Protein AF-A0A838LY06-F1 (afdb_monomer_lite)

pLDDT: mean 78.64, std 17.38, range [36.31, 97.0]

Structure (mmCIF, N/CA/C/O backbone):
data_AF-A0A838LY06-F1
#
_entry.id   AF-A0A838LY06-F1
#
loop_
_atom_site.group_PDB
_atom_site.id
_atom_site.type_symbol
_atom_site.label_atom_id
_atom_site.label_alt_id
_atom_site.label_comp_id
_atom_site.label_asym_id
_atom_site.label_entity_id
_atom_site.label_seq_id
_atom_site.pdbx_PDB_ins_code
_atom_site.Cartn_x
_atom_site.Cartn_y
_atom_site.Cartn_z
_atom_site.occupancy
_atom_site.B_iso_or_equiv
_atom_site.auth_seq_id
_atom_site.auth_comp_id
_atom_site.auth_asym_id
_atom_site.auth_atom_id
_atom_site.pdbx_PDB_model_num
ATOM 1 N N . MET A 1 1 ? 55.143 68.331 17.806 1.00 36.31 1 MET A N 1
ATOM 2 C CA . MET A 1 1 ? 54.463 69.189 16.811 1.00 36.31 1 MET A CA 1
ATOM 3 C C . MET A 1 1 ? 53.626 68.306 15.895 1.00 36.31 1 MET A C 1
ATOM 5 O O . MET A 1 1 ? 54.237 67.472 15.250 1.00 36.31 1 MET A O 1
ATOM 9 N N . LYS A 1 2 ? 52.298 68.551 15.819 1.00 43.78 2 LYS A N 1
ATOM 10 C CA . LYS A 1 2 ? 51.331 68.052 14.799 1.00 43.78 2 LYS A CA 1
ATOM 11 C C . LYS A 1 2 ? 51.112 66.513 14.824 1.00 43.78 2 LYS A C 1
ATOM 13 O O . LYS A 1 2 ? 52.067 65.775 14.699 1.00 43.78 2 LYS A O 1
ATOM 18 N N . ARG A 1 3 ? 49.904 65.942 14.967 1.00 49.81 3 ARG A N 1
ATOM 19 C CA . ARG A 1 3 ? 48.623 66.251 14.297 1.00 49.81 3 ARG A CA 1
ATOM 20 C C . ARG A 1 3 ? 47.497 65.308 14.812 1.00 49.81 3 ARG A C 1
ATOM 22 O O . ARG A 1 3 ? 47.800 64.160 15.096 1.00 49.81 3 ARG A O 1
ATOM 29 N N . LEU A 1 4 ? 46.250 65.817 14.811 1.00 53.38 4 LEU A N 1
ATOM 30 C CA . LEU A 1 4 ? 44.924 65.143 14.885 1.00 53.38 4 LEU A CA 1
ATOM 31 C C . LEU A 1 4 ? 44.667 64.280 16.139 1.00 53.38 4 LEU A C 1
ATOM 33 O O . LEU A 1 4 ? 45.203 63.192 16.249 1.00 53.38 4 LEU A O 1
ATOM 37 N N . LEU A 1 5 ? 43.908 64.649 17.174 1.00 47.91 5 LEU A N 1
ATOM 38 C CA . LEU A 1 5 ? 42.590 65.293 17.312 1.00 47.91 5 LEU A CA 1
ATOM 39 C C . LEU A 1 5 ? 41.446 64.730 16.444 1.00 47.91 5 LEU A C 1
ATOM 41 O O . LEU A 1 5 ? 41.284 65.150 15.304 1.00 47.91 5 LEU A O 1
ATOM 45 N N . TRP A 1 6 ? 40.611 63.930 17.132 1.00 40.28 6 TRP A N 1
ATOM 46 C CA . TRP A 1 6 ? 39.149 63.790 17.006 1.00 40.28 6 TRP A CA 1
ATOM 47 C C . TRP A 1 6 ? 38.693 62.956 15.780 1.00 40.28 6 TRP A C 1
ATOM 49 O O . TRP A 1 6 ? 39.272 63.057 14.715 1.00 40.28 6 TRP A O 1
ATOM 59 N N . ILE A 1 7 ? 37.695 62.067 15.814 1.00 55.94 7 ILE A N 1
ATOM 60 C CA . ILE A 1 7 ? 36.369 62.122 16.437 1.00 55.94 7 ILE A CA 1
ATOM 61 C C . ILE A 1 7 ? 35.875 60.674 16.659 1.00 55.94 7 ILE A C 1
ATOM 63 O O . ILE A 1 7 ? 35.822 59.875 15.732 1.00 55.94 7 ILE A O 1
ATOM 67 N N . VAL A 1 8 ? 35.561 60.384 17.921 1.00 56.62 8 VAL A N 1
ATOM 68 C CA . VAL A 1 8 ? 34.483 59.552 18.494 1.00 56.62 8 VAL A CA 1
ATOM 69 C C . VAL A 1 8 ? 33.820 58.447 17.623 1.00 56.62 8 VAL A C 1
ATOM 71 O O . VAL A 1 8 ? 33.252 58.741 16.571 1.00 56.62 8 VAL A O 1
ATOM 74 N N . PRO A 1 9 ? 33.756 57.190 18.120 1.00 55.66 9 PRO A N 1
ATOM 75 C CA . PRO A 1 9 ? 33.069 56.073 17.475 1.00 55.66 9 PRO A CA 1
ATOM 76 C C . PRO A 1 9 ? 31.548 56.174 17.688 1.00 55.66 9 PRO A C 1
ATOM 78 O O . PRO A 1 9 ? 31.043 55.845 18.755 1.00 55.66 9 PRO A O 1
ATOM 81 N N . TYR A 1 10 ? 30.809 56.623 16.675 1.00 53.12 10 TYR A N 1
ATOM 82 C CA . TYR A 1 10 ? 29.337 56.589 16.638 1.00 53.12 10 TYR A CA 1
ATOM 83 C C . TYR A 1 10 ? 28.863 56.180 15.236 1.00 53.12 10 TYR A C 1
ATOM 85 O O . TYR A 1 10 ? 28.234 56.942 14.511 1.00 53.12 10 TYR A O 1
ATOM 93 N N . LEU A 1 11 ? 29.199 54.950 14.841 1.00 52.81 11 LEU A N 1
ATOM 94 C CA . LEU A 1 11 ? 28.600 54.266 13.689 1.00 52.81 11 LEU A CA 1
ATOM 95 C C . LEU A 1 11 ? 27.918 52.974 14.162 1.00 52.81 11 LEU A C 1
ATOM 97 O O . LEU A 1 11 ? 28.141 51.883 13.649 1.00 52.81 11 LEU A O 1
ATOM 101 N N . GLY A 1 12 ? 27.133 53.111 15.225 1.00 56.84 12 GLY A N 1
ATOM 102 C CA . GLY A 1 12 ? 26.218 52.105 15.729 1.00 56.84 12 GLY A CA 1
ATOM 103 C C . GLY A 1 12 ? 24.900 52.799 16.041 1.00 56.84 12 GLY A C 1
ATOM 104 O O . GLY A 1 12 ? 24.906 53.836 16.695 1.00 56.84 12 GLY A O 1
ATOM 105 N N . LEU A 1 13 ? 23.808 52.194 15.578 1.00 57.06 13 LEU A N 1
ATOM 106 C CA . LEU A 1 13 ? 22.412 52.617 15.719 1.00 57.06 13 LEU A CA 1
ATOM 107 C C . LEU A 1 13 ? 21.986 53.797 14.838 1.00 57.06 13 LEU A C 1
ATOM 109 O O . LEU A 1 13 ? 22.284 54.941 15.146 1.00 57.06 13 LEU A O 1
ATOM 113 N N . LEU A 1 14 ? 21.240 53.446 13.782 1.00 53.94 14 LEU A N 1
ATOM 114 C CA . LEU A 1 14 ? 20.189 54.158 13.027 1.00 53.94 14 LEU A CA 1
ATOM 115 C C . LEU A 1 14 ? 20.239 53.528 11.611 1.00 53.94 14 LEU A C 1
ATOM 117 O O . LEU A 1 14 ? 21.232 53.706 10.924 1.00 53.94 14 LEU A O 1
ATOM 121 N N . LEU A 1 15 ? 19.323 52.727 11.061 1.00 55.59 15 LEU A N 1
ATOM 122 C CA . LEU A 1 15 ? 17.897 52.466 11.258 1.00 55.59 15 LEU A CA 1
ATOM 123 C C . LEU A 1 15 ? 17.587 51.112 10.564 1.00 55.59 15 LEU A C 1
ATOM 125 O O . LEU A 1 15 ? 17.927 50.919 9.403 1.00 55.59 15 LEU A O 1
ATOM 129 N N . THR A 1 16 ? 17.143 50.080 11.284 1.00 60.12 16 THR A N 1
ATOM 130 C CA . THR A 1 16 ? 15.779 49.509 11.240 1.00 60.12 16 THR A CA 1
ATOM 131 C C . THR A 1 16 ? 15.072 49.487 9.872 1.00 60.12 16 THR A C 1
ATOM 133 O O . THR A 1 16 ? 14.619 50.523 9.397 1.00 60.12 16 THR A O 1
ATOM 136 N N . GLY A 1 17 ? 14.813 48.275 9.356 1.00 51.03 17 GLY A N 1
ATOM 137 C CA . GLY A 1 17 ? 13.545 47.969 8.681 1.00 51.03 17 GLY A CA 1
ATOM 138 C C . GLY A 1 17 ? 13.604 47.508 7.222 1.00 51.03 17 GLY A C 1
ATOM 139 O O . GLY A 1 17 ? 13.240 48.253 6.324 1.00 51.03 17 GLY A O 1
ATOM 140 N N . CYS A 1 18 ? 13.867 46.220 6.991 1.00 54.44 18 CYS A N 1
ATOM 141 C CA . CYS A 1 18 ? 13.044 45.482 6.035 1.00 54.44 18 CYS A CA 1
ATOM 142 C C . CYS A 1 18 ? 12.581 44.197 6.722 1.00 54.44 18 CYS A C 1
ATOM 144 O O . CYS A 1 18 ? 13.359 43.266 6.928 1.00 54.44 18 CYS A O 1
ATOM 146 N N . ASN A 1 19 ? 11.318 44.213 7.150 1.00 51.69 19 ASN A N 1
ATOM 147 C CA . ASN A 1 19 ? 10.564 43.057 7.614 1.00 51.69 19 ASN A CA 1
ATOM 148 C C . ASN A 1 19 ? 10.548 41.984 6.518 1.00 51.69 19 ASN A C 1
ATOM 150 O O . ASN A 1 19 ? 9.570 41.847 5.788 1.00 51.69 19 ASN A O 1
ATOM 154 N N . THR A 1 20 ? 11.586 41.157 6.441 1.00 55.03 20 THR A N 1
ATOM 155 C CA . THR A 1 20 ? 11.342 39.769 6.069 1.00 55.03 20 THR A CA 1
ATOM 156 C C . THR A 1 20 ? 10.844 39.098 7.334 1.00 55.03 20 THR A C 1
ATOM 158 O O . THR A 1 20 ? 11.588 38.501 8.107 1.00 55.03 20 THR A O 1
ATOM 161 N N . THR A 1 21 ? 9.544 39.253 7.588 1.00 53.19 21 THR A N 1
ATOM 162 C CA . THR A 1 21 ? 8.810 38.292 8.401 1.00 53.19 21 THR A CA 1
ATOM 163 C C . THR A 1 21 ? 8.901 36.976 7.639 1.00 53.19 21 THR A C 1
ATOM 165 O O . THR A 1 21 ? 8.022 36.615 6.864 1.00 53.19 21 THR A O 1
ATOM 168 N N . ILE A 1 22 ? 10.030 36.281 7.790 1.00 53.72 22 ILE A N 1
ATOM 169 C CA . ILE A 1 22 ? 10.086 34.854 7.552 1.00 53.72 22 ILE A CA 1
ATOM 170 C C . ILE A 1 22 ? 9.082 34.333 8.566 1.00 53.72 22 ILE A C 1
ATOM 172 O O . ILE A 1 22 ? 9.320 34.394 9.772 1.00 53.72 22 ILE A O 1
ATOM 176 N N . LEU A 1 23 ? 7.907 33.946 8.074 1.00 50.84 23 LEU A N 1
ATOM 177 C CA . LEU A 1 23 ? 6.946 33.138 8.800 1.00 50.84 23 LEU A CA 1
ATOM 178 C C . LEU A 1 23 ? 7.668 31.835 9.143 1.00 50.84 23 LEU A C 1
ATOM 180 O O . LEU A 1 23 ? 7.517 30.818 8.473 1.00 50.84 23 LEU A O 1
ATOM 184 N N . VAL A 1 24 ? 8.502 31.871 10.180 1.00 53.72 24 VAL A N 1
ATOM 185 C CA . VAL A 1 24 ? 8.890 30.681 10.910 1.00 53.72 24 VAL A CA 1
ATOM 186 C C . VAL A 1 24 ? 7.613 30.321 11.645 1.00 53.72 24 VAL A C 1
ATOM 188 O O . VAL A 1 24 ? 7.386 30.751 12.775 1.00 53.72 24 VAL A O 1
ATOM 191 N N . ALA A 1 25 ? 6.709 29.630 10.941 1.00 56.00 25 ALA A N 1
ATOM 192 C CA . ALA A 1 25 ? 5.643 28.890 11.582 1.00 56.00 25 ALA A CA 1
ATOM 193 C C . ALA A 1 25 ? 6.321 28.164 12.739 1.00 56.00 25 ALA A C 1
ATOM 195 O O . ALA A 1 25 ? 7.282 27.417 12.520 1.00 56.00 25 ALA A O 1
ATOM 196 N N . SER A 1 26 ? 5.934 28.515 13.967 1.00 61.34 26 SER A N 1
ATOM 197 C CA . SER A 1 26 ? 6.552 27.943 15.155 1.00 61.34 26 SER A CA 1
ATOM 198 C C . SER A 1 26 ? 6.595 26.426 14.962 1.00 61.34 26 SER A C 1
ATOM 200 O O . SER A 1 26 ? 5.660 25.856 14.394 1.00 61.34 26 SER A O 1
ATOM 202 N N . GLY A 1 27 ? 7.675 25.752 15.367 1.00 62.31 27 GLY A N 1
ATOM 203 C CA . GLY A 1 27 ? 7.822 24.310 15.110 1.00 62.31 27 GLY A CA 1
ATOM 204 C C . GLY A 1 27 ? 6.609 23.482 15.569 1.00 62.31 27 GLY A C 1
ATOM 205 O O . GLY A 1 27 ? 6.357 22.406 15.034 1.00 62.31 27 GLY A O 1
ATOM 206 N N . LYS A 1 28 ? 5.813 24.028 16.498 1.00 71.00 28 LYS A N 1
ATOM 207 C CA . LYS A 1 28 ? 4.514 23.511 16.915 1.00 71.00 28 LYS A CA 1
ATOM 208 C C . LYS A 1 28 ? 3.433 23.593 15.825 1.00 71.00 28 LYS A C 1
ATOM 210 O O . LYS A 1 28 ? 2.852 22.562 15.519 1.00 71.00 28 LYS A O 1
ATOM 215 N N . GLU A 1 29 ? 3.211 24.753 15.206 1.00 70.56 29 GLU A N 1
ATOM 216 C CA . GLU A 1 29 ? 2.230 24.932 14.115 1.00 70.56 29 GLU A CA 1
ATOM 217 C C . GLU A 1 29 ? 2.542 24.022 12.917 1.00 70.56 29 GLU A C 1
ATOM 219 O O . GLU A 1 29 ? 1.661 23.361 12.374 1.00 70.56 29 GLU A O 1
ATOM 224 N N . PHE A 1 30 ? 3.819 23.915 12.538 1.00 70.25 30 PHE A N 1
ATOM 225 C CA . PHE A 1 30 ? 4.239 23.036 11.445 1.00 70.25 30 PHE A CA 1
ATOM 226 C C . PHE A 1 30 ? 4.099 21.544 11.796 1.00 70.25 30 PHE A C 1
ATOM 228 O O . PHE A 1 30 ? 3.685 20.747 10.956 1.00 70.25 30 PHE A O 1
ATOM 235 N N . SER A 1 31 ? 4.408 21.157 13.040 1.00 69.00 31 SER A N 1
ATOM 236 C CA . SER A 1 31 ? 4.213 19.784 13.527 1.00 69.00 31 SER A CA 1
ATOM 237 C C . SER A 1 31 ? 2.734 19.401 13.576 1.00 69.00 31 SER A C 1
ATOM 239 O O . SER A 1 31 ? 2.363 18.306 13.154 1.00 69.00 31 SER A O 1
ATOM 241 N N . ASP A 1 32 ? 1.885 20.305 14.060 1.00 74.00 32 ASP A N 1
ATOM 242 C CA . ASP A 1 32 ? 0.447 20.081 14.170 1.00 74.00 32 ASP A CA 1
ATOM 243 C C . ASP A 1 32 ? -0.208 20.054 12.772 1.00 74.00 32 ASP A C 1
ATOM 245 O O . ASP A 1 32 ? -1.029 19.176 12.501 1.00 74.00 32 ASP A O 1
ATOM 249 N N . TYR A 1 33 ? 0.253 20.890 11.831 1.00 73.25 33 TYR A N 1
ATOM 250 C CA . TYR A 1 33 ? -0.117 20.794 10.416 1.00 73.25 33 TYR A CA 1
ATOM 251 C C . TYR A 1 33 ? 0.301 19.454 9.793 1.00 73.25 33 TYR A C 1
ATOM 253 O O . TYR A 1 33 ? -0.526 18.799 9.162 1.00 73.25 33 TYR A O 1
ATOM 261 N N . GLN A 1 34 ? 1.535 18.981 10.003 1.00 67.81 34 GLN A N 1
ATOM 262 C CA . GLN A 1 34 ? 1.960 17.675 9.476 1.00 67.81 34 GLN A CA 1
ATOM 263 C C . GLN A 1 34 ? 1.105 16.518 10.004 1.00 67.81 34 GLN A C 1
ATOM 265 O O . GLN A 1 34 ? 0.738 15.640 9.229 1.00 67.81 34 GLN A O 1
ATOM 270 N N . LYS A 1 35 ? 0.743 16.527 11.293 1.00 68.56 35 LYS A N 1
ATOM 271 C CA . LYS A 1 35 ? -0.142 15.507 11.887 1.00 68.56 35 LYS A CA 1
ATOM 272 C C . LYS A 1 35 ? -1.561 15.539 11.317 1.00 68.56 35 LYS A C 1
ATOM 274 O O . LYS A 1 35 ? -2.250 14.527 11.368 1.00 68.56 35 LYS A O 1
ATOM 279 N N . SER A 1 36 ? -2.009 16.684 10.797 1.00 72.50 36 SER A N 1
ATOM 280 C CA . SER A 1 36 ? -3.320 16.802 10.149 1.00 72.50 36 SER A CA 1
ATOM 281 C C . SER A 1 36 ? -3.372 16.130 8.770 1.00 72.50 36 SER A C 1
ATOM 283 O O . SER A 1 36 ? -4.452 15.768 8.299 1.00 72.50 36 SER A O 1
ATOM 285 N N . ILE A 1 37 ? -2.216 15.919 8.128 1.00 72.44 37 ILE A N 1
ATOM 286 C CA . ILE A 1 37 ? -2.124 15.259 6.826 1.00 72.44 37 ILE A CA 1
ATOM 287 C C . ILE A 1 37 ? -2.215 13.751 7.041 1.00 72.44 37 ILE A C 1
ATOM 289 O O . ILE A 1 37 ? -1.236 13.092 7.390 1.00 72.44 37 ILE A O 1
ATOM 293 N N . LYS A 1 38 ? -3.397 13.190 6.779 1.00 70.62 38 LYS A N 1
ATOM 294 C CA . LYS A 1 38 ? -3.577 11.738 6.764 1.00 70.62 38 LYS A CA 1
ATOM 295 C C . LYS A 1 38 ? -2.731 11.105 5.664 1.00 70.62 38 LYS A C 1
ATOM 297 O O . LYS A 1 38 ? -2.700 11.568 4.517 1.00 70.62 38 LYS A O 1
ATOM 302 N N . SER A 1 39 ? -2.082 10.009 6.017 1.00 73.69 39 SER A N 1
ATOM 303 C CA . SER A 1 39 ? -1.355 9.137 5.102 1.00 73.69 39 SER A CA 1
ATOM 304 C C . SER A 1 39 ? -2.307 8.398 4.144 1.00 73.69 39 SER A C 1
ATOM 306 O O . SER A 1 39 ? -3.512 8.292 4.369 1.00 73.69 39 SER A O 1
ATOM 308 N N . TYR A 1 40 ? -1.782 7.897 3.021 1.00 73.56 40 TYR A N 1
ATOM 309 C CA . TYR A 1 40 ? -2.598 7.351 1.925 1.00 73.56 40 TYR A CA 1
ATOM 310 C C . TYR A 1 40 ? -3.551 6.213 2.354 1.00 73.56 40 TYR A C 1
ATOM 312 O O . TYR A 1 40 ? -4.696 6.155 1.910 1.00 73.56 40 TYR A O 1
ATOM 320 N N . GLY A 1 41 ? -3.081 5.320 3.218 1.00 76.56 41 GLY A N 1
ATOM 321 C CA . GLY A 1 41 ? -3.787 4.168 3.781 1.00 76.56 41 GLY A CA 1
ATOM 322 C C . GLY A 1 41 ? -4.814 4.527 4.860 1.00 76.56 41 GLY A C 1
ATOM 323 O O . GLY A 1 41 ? -5.741 3.760 5.112 1.00 76.56 41 GLY A O 1
ATOM 324 N N . GLU A 1 42 ? -4.725 5.706 5.478 1.00 81.19 42 GLU A N 1
ATOM 325 C CA . GLU A 1 42 ? -5.739 6.193 6.429 1.00 81.19 42 GLU A CA 1
ATOM 326 C C . GLU A 1 42 ? -7.044 6.616 5.753 1.00 81.19 42 GLU A C 1
ATOM 328 O O . GLU A 1 42 ? -8.085 6.683 6.404 1.00 81.19 42 GLU A O 1
ATOM 333 N N . TYR A 1 43 ? -7.013 6.846 4.442 1.00 84.94 43 TYR A N 1
ATOM 334 C CA . TYR A 1 43 ? -8.216 7.089 3.653 1.00 84.94 43 TYR A CA 1
ATOM 335 C C . TYR A 1 43 ? -8.969 5.800 3.299 1.00 84.94 43 TYR A C 1
ATOM 337 O O . TYR A 1 43 ? -10.057 5.883 2.743 1.00 84.94 43 TYR A O 1
ATOM 345 N N . TRP A 1 44 ? -8.432 4.614 3.598 1.00 89.88 44 TRP A N 1
ATOM 346 C CA . TRP A 1 44 ? -9.114 3.343 3.351 1.00 89.88 44 TRP A CA 1
ATOM 347 C C . TRP A 1 44 ? -9.940 2.937 4.569 1.00 89.88 44 TRP A C 1
ATOM 349 O O . TRP A 1 44 ? -9.397 2.562 5.610 1.00 89.88 44 TRP A O 1
ATOM 359 N N . VAL A 1 45 ? -11.263 3.014 4.436 1.00 90.62 45 VAL A N 1
ATOM 360 C CA . VAL A 1 45 ? -12.224 2.849 5.533 1.00 90.62 45 VAL A CA 1
ATOM 361 C C . VAL A 1 45 ? -13.115 1.642 5.272 1.00 90.62 45 VAL A C 1
ATOM 363 O O . VAL A 1 45 ? -13.610 1.466 4.166 1.00 90.62 45 VAL A O 1
ATOM 366 N N . LYS A 1 46 ? -13.346 0.826 6.300 1.00 93.25 46 LYS A N 1
ATOM 367 C CA . LYS A 1 46 ? -14.300 -0.288 6.291 1.00 93.25 46 LYS A CA 1
ATOM 368 C C . LYS A 1 46 ? -15.217 -0.144 7.497 1.00 93.25 46 LYS A C 1
ATOM 370 O O . LYS A 1 46 ? -14.727 0.041 8.611 1.00 93.25 46 LYS A O 1
ATOM 375 N N . GLU A 1 47 ? -16.527 -0.200 7.280 1.00 91.94 47 GLU A N 1
ATOM 376 C CA . GLU A 1 47 ? -17.510 -0.068 8.358 1.00 91.94 47 GLU A CA 1
ATOM 377 C C . GLU A 1 47 ? -17.322 -1.177 9.406 1.00 91.94 47 GLU A C 1
ATOM 379 O O . GLU A 1 47 ? -17.121 -2.343 9.065 1.00 91.94 47 GLU A O 1
ATOM 384 N N . GLY A 1 48 ? -17.300 -0.798 10.688 1.00 90.00 48 GLY A N 1
ATOM 385 C CA . GLY A 1 48 ? -17.043 -1.719 11.802 1.00 90.00 48 GLY A CA 1
ATOM 386 C C . GLY A 1 48 ? -15.626 -2.317 11.855 1.00 90.00 48 GLY A C 1
ATOM 387 O O . GLY A 1 48 ? -15.354 -3.156 12.710 1.00 90.00 48 GLY A O 1
ATOM 388 N N . GLY A 1 49 ? -14.713 -1.917 10.962 1.00 86.75 49 GLY A N 1
ATOM 389 C CA . GLY A 1 49 ? -13.339 -2.417 10.924 1.00 86.75 49 GLY A CA 1
ATOM 390 C C . GLY A 1 49 ? -12.427 -1.753 11.960 1.00 86.75 49 GLY A C 1
ATOM 391 O O . GLY A 1 49 ? -12.506 -0.549 12.190 1.00 86.75 49 GLY A O 1
ATOM 392 N N . THR A 1 50 ? -11.509 -2.523 12.552 1.00 90.06 50 THR A N 1
ATOM 393 C CA . THR A 1 50 ? -10.459 -1.989 13.439 1.00 90.06 50 THR A CA 1
ATOM 394 C C . THR A 1 50 ? -9.181 -1.646 12.670 1.00 90.06 50 THR A C 1
ATOM 396 O O . THR A 1 50 ? -8.949 -2.136 11.558 1.00 90.06 50 THR A O 1
ATOM 399 N N . VAL A 1 51 ? -8.308 -0.836 13.276 1.00 86.62 51 VAL A N 1
ATOM 400 C CA . VAL A 1 51 ? -6.986 -0.503 12.713 1.00 86.62 51 VAL A CA 1
ATOM 401 C C . VAL A 1 51 ? -6.134 -1.766 12.542 1.00 86.62 51 VAL A C 1
ATOM 403 O O . VAL A 1 51 ? -5.478 -1.948 11.518 1.00 86.62 51 VAL A O 1
ATOM 406 N N . GLU A 1 52 ? -6.191 -2.686 13.501 1.00 88.44 52 GLU A N 1
ATOM 407 C CA . GLU A 1 52 ? -5.478 -3.964 13.472 1.00 88.44 52 GLU A CA 1
ATOM 408 C C . GLU A 1 52 ? -5.977 -4.853 12.336 1.00 88.44 52 GLU A C 1
ATOM 410 O O . GLU A 1 52 ? -5.174 -5.511 11.673 1.00 88.44 52 GLU A O 1
ATOM 415 N N . GLN A 1 53 ? -7.291 -4.860 12.091 1.00 91.44 53 GLN A N 1
ATOM 416 C CA . GLN A 1 53 ? -7.866 -5.579 10.962 1.00 91.44 53 GLN A CA 1
ATOM 417 C C . GLN A 1 53 ? -7.392 -4.975 9.639 1.00 91.44 53 GLN A C 1
ATOM 419 O O . GLN A 1 53 ? -6.912 -5.718 8.789 1.00 91.44 53 GLN A O 1
ATOM 424 N N . LYS A 1 54 ? -7.414 -3.640 9.503 1.00 90.75 54 LYS A N 1
ATOM 425 C CA . LYS A 1 54 ? -6.881 -2.938 8.321 1.00 90.75 54 LYS A CA 1
ATOM 426 C C . LYS A 1 54 ? -5.422 -3.282 8.065 1.00 90.75 54 LYS A C 1
ATOM 428 O O . LYS A 1 54 ? -5.036 -3.509 6.925 1.00 90.75 54 LYS A O 1
ATOM 433 N N . ARG A 1 55 ? -4.614 -3.362 9.121 1.00 90.44 55 ARG A N 1
ATOM 434 C CA . ARG A 1 55 ? -3.203 -3.733 9.019 1.00 90.44 55 ARG A CA 1
ATOM 435 C C . ARG A 1 55 ? -3.025 -5.155 8.489 1.00 90.44 55 ARG A C 1
ATOM 437 O O . ARG A 1 55 ? -2.297 -5.340 7.520 1.00 90.44 55 ARG A O 1
ATOM 444 N N . ARG A 1 56 ? -3.736 -6.134 9.060 1.00 92.12 56 ARG A N 1
ATOM 445 C CA . ARG A 1 56 ? -3.714 -7.527 8.574 1.00 92.12 56 ARG A CA 1
ATOM 446 C C . ARG A 1 56 ? -4.192 -7.645 7.130 1.00 92.12 56 ARG A C 1
ATOM 448 O O . ARG A 1 56 ? -3.585 -8.363 6.343 1.00 92.12 56 ARG A O 1
ATOM 455 N N . ASP A 1 57 ? -5.259 -6.933 6.789 1.00 94.19 57 ASP A N 1
ATOM 456 C CA . ASP A 1 57 ? -5.814 -6.918 5.441 1.00 94.19 57 ASP A CA 1
ATOM 457 C C . ASP A 1 57 ? -4.852 -6.278 4.435 1.00 94.19 57 ASP A C 1
ATOM 459 O O . ASP A 1 57 ? -4.649 -6.842 3.364 1.00 94.19 57 ASP A O 1
ATOM 463 N N . SER A 1 58 ? -4.187 -5.183 4.812 1.00 93.06 58 SER A N 1
ATOM 464 C CA . SER A 1 58 ? -3.152 -4.533 4.002 1.00 93.06 58 SER A CA 1
ATOM 465 C C . SER A 1 58 ? -1.969 -5.465 3.729 1.00 93.06 58 SER A C 1
ATOM 467 O O . SER A 1 58 ? -1.528 -5.579 2.586 1.00 93.06 58 SER A O 1
ATOM 469 N N . TRP A 1 59 ? -1.488 -6.183 4.750 1.00 93.12 59 TRP A N 1
ATOM 470 C CA . TRP A 1 59 ? -0.414 -7.168 4.587 1.00 93.12 59 TRP A CA 1
ATOM 471 C C . TRP A 1 59 ? -0.834 -8.331 3.687 1.00 93.12 59 TRP A C 1
ATOM 473 O O . TRP A 1 59 ? -0.085 -8.736 2.804 1.00 93.12 59 TRP A O 1
ATOM 483 N N . ALA A 1 60 ? -2.064 -8.825 3.852 1.00 93.88 60 ALA A N 1
ATOM 484 C CA . ALA A 1 60 ? -2.628 -9.843 2.969 1.00 93.88 60 ALA A CA 1
ATOM 485 C C . ALA A 1 60 ? -2.786 -9.350 1.517 1.00 93.88 60 ALA A C 1
ATOM 487 O O . ALA A 1 60 ? -2.818 -10.165 0.601 1.00 93.88 60 ALA A O 1
ATOM 488 N N . CYS A 1 61 ? -2.865 -8.033 1.308 1.00 93.50 61 CYS A N 1
ATOM 489 C CA . CYS A 1 61 ? -2.878 -7.386 -0.003 1.00 93.50 61 CYS A CA 1
ATOM 490 C C . CYS A 1 61 ? -1.480 -7.048 -0.550 1.00 93.50 61 CYS A C 1
ATOM 492 O O . CYS A 1 61 ? -1.377 -6.322 -1.537 1.00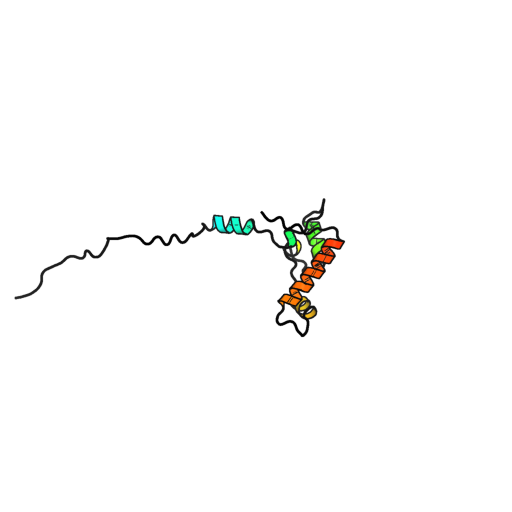 93.50 61 CYS A O 1
ATOM 494 N N . GLY A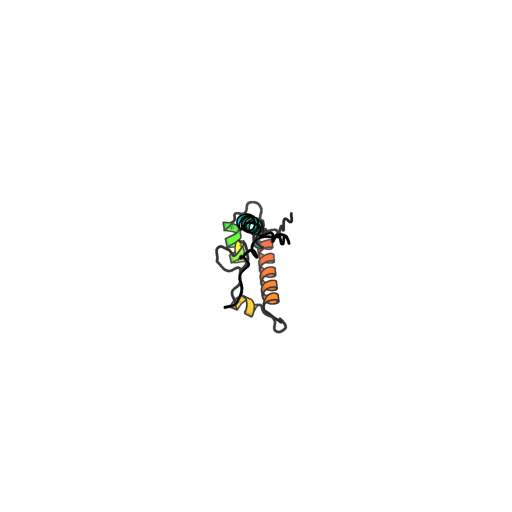 1 62 ? -0.409 -7.558 0.067 1.00 91.12 62 GLY A N 1
ATOM 495 C CA . GLY A 1 62 ? 0.958 -7.428 -0.442 1.00 91.12 62 GLY A CA 1
ATOM 496 C C . GLY A 1 62 ? 1.721 -6.202 0.055 1.00 91.12 62 GLY A C 1
ATOM 497 O O . GLY A 1 62 ? 2.796 -5.916 -0.459 1.00 91.12 62 GLY A O 1
ATOM 498 N N . ALA A 1 63 ? 1.205 -5.467 1.045 1.00 91.38 63 ALA A N 1
ATOM 499 C CA . ALA A 1 63 ? 2.022 -4.474 1.736 1.00 91.38 63 ALA A CA 1
ATOM 500 C C . ALA A 1 63 ? 2.997 -5.156 2.712 1.00 91.38 63 ALA A C 1
ATOM 502 O O . ALA A 1 63 ? 2.663 -6.165 3.336 1.00 91.38 63 ALA A O 1
ATOM 503 N N . ALA A 1 64 ? 4.175 -4.566 2.919 1.00 89.19 64 ALA A N 1
ATOM 504 C CA . ALA A 1 64 ? 5.171 -5.096 3.848 1.00 89.19 64 ALA A CA 1
ATOM 505 C C . ALA A 1 64 ? 4.605 -5.270 5.279 1.00 89.19 64 ALA A C 1
ATOM 507 O O . ALA A 1 64 ? 3.836 -4.418 5.730 1.00 89.19 64 ALA A O 1
ATOM 508 N N . PRO A 1 65 ? 5.008 -6.299 6.050 1.00 86.19 65 PRO A N 1
ATOM 509 C CA . PRO A 1 65 ? 4.454 -6.604 7.373 1.00 86.19 65 PRO A CA 1
ATOM 510 C C . PRO A 1 65 ? 5.007 -5.692 8.485 1.00 86.19 65 PRO A C 1
ATOM 512 O O . PRO A 1 65 ? 5.577 -6.151 9.471 1.00 86.19 65 PRO A O 1
ATOM 515 N N . ASN A 1 66 ? 4.873 -4.375 8.325 1.00 83.25 66 ASN A N 1
ATOM 516 C CA . ASN A 1 66 ? 5.311 -3.374 9.295 1.00 83.25 66 ASN A CA 1
ATOM 517 C C . ASN A 1 66 ? 4.119 -2.563 9.844 1.00 83.25 66 ASN A C 1
ATOM 519 O O . ASN A 1 66 ? 2.998 -2.628 9.326 1.00 83.25 66 ASN A O 1
ATOM 523 N N . ILE A 1 67 ? 4.354 -1.816 10.928 1.00 75.25 67 ILE A N 1
ATOM 524 C CA . ILE A 1 67 ? 3.296 -1.081 11.638 1.00 75.25 67 ILE A CA 1
ATOM 525 C C . ILE A 1 67 ? 2.660 0.027 10.786 1.00 75.25 67 ILE A C 1
ATOM 527 O O . ILE A 1 67 ? 1.469 0.295 10.958 1.00 75.25 67 ILE A O 1
ATOM 531 N N . THR A 1 68 ? 3.420 0.607 9.851 1.00 75.81 68 THR A N 1
ATOM 532 C CA . THR A 1 68 ? 3.020 1.735 8.996 1.00 75.81 68 THR A CA 1
ATOM 533 C C . THR A 1 68 ? 2.342 1.308 7.696 1.00 75.81 68 THR A C 1
ATOM 535 O O . THR A 1 68 ? 1.647 2.109 7.083 1.00 75.81 68 THR A O 1
ATOM 538 N N . SER A 1 69 ? 2.460 0.046 7.282 1.00 73.88 69 SER A N 1
ATOM 539 C CA . SER A 1 69 ? 1.955 -0.444 5.992 1.00 73.88 69 SER A CA 1
ATOM 540 C C . SER A 1 69 ? 0.434 -0.438 5.843 1.00 73.88 69 SER A C 1
ATOM 542 O O . SER A 1 69 ? -0.086 -0.502 4.730 1.00 73.88 69 SER A O 1
ATOM 544 N N . ALA A 1 70 ? -0.310 -0.348 6.948 1.00 72.06 70 ALA A N 1
ATOM 545 C CA . ALA A 1 70 ? -1.759 -0.128 6.916 1.00 72.06 70 ALA A CA 1
ATOM 546 C C . ALA A 1 70 ? -2.124 1.286 6.427 1.00 72.06 70 ALA A C 1
ATOM 548 O O . ALA A 1 70 ? -3.199 1.508 5.874 1.00 72.06 70 ALA A O 1
ATOM 549 N N . ASP A 1 71 ? -1.214 2.225 6.666 1.00 72.38 71 ASP A N 1
ATOM 550 C CA . ASP A 1 71 ? -1.364 3.667 6.494 1.00 72.38 71 ASP A CA 1
ATOM 551 C C . ASP A 1 71 ? -0.550 4.158 5.284 1.00 72.38 71 ASP A C 1
ATOM 553 O O . ASP A 1 71 ? -0.846 5.179 4.667 1.00 72.38 71 ASP A O 1
ATOM 557 N N . ARG A 1 72 ? 0.437 3.380 4.844 1.00 80.25 72 ARG A N 1
ATOM 558 C CA . ARG A 1 72 ? 1.142 3.575 3.582 1.00 80.25 72 ARG A CA 1
ATOM 559 C C . ARG A 1 72 ? 1.641 2.223 3.075 1.00 80.25 72 ARG A C 1
ATOM 561 O O . ARG A 1 72 ? 2.630 1.754 3.622 1.00 80.25 72 ARG A O 1
ATOM 568 N N . PRO A 1 73 ? 1.018 1.598 2.057 1.00 86.56 73 PRO A N 1
ATOM 569 C CA . PRO A 1 73 ? 1.522 0.330 1.546 1.00 86.56 73 PRO A CA 1
ATOM 570 C C . PRO A 1 73 ? 2.958 0.521 1.050 1.00 86.56 73 PRO A C 1
ATOM 572 O O . PRO A 1 73 ? 3.215 1.296 0.120 1.00 86.56 73 PRO A O 1
ATOM 575 N N . ASP A 1 74 ? 3.880 -0.145 1.737 1.00 88.44 74 ASP A N 1
ATOM 576 C CA . ASP A 1 74 ? 5.295 -0.187 1.407 1.00 88.44 74 ASP A CA 1
ATOM 577 C C . ASP A 1 74 ? 5.603 -1.502 0.692 1.00 88.44 74 ASP A C 1
ATOM 579 O O . ASP A 1 74 ? 5.062 -2.551 1.046 1.00 88.44 74 ASP A O 1
ATOM 583 N N . PHE A 1 75 ? 6.501 -1.430 -0.288 1.00 90.44 75 PHE A N 1
ATOM 584 C CA . PHE A 1 75 ? 6.947 -2.561 -1.095 1.00 90.44 75 PHE A CA 1
ATOM 585 C C . PHE A 1 75 ? 8.470 -2.636 -1.049 1.00 90.44 75 PHE A C 1
ATOM 587 O O . PHE A 1 75 ? 9.161 -1.613 -1.016 1.00 90.44 75 PHE A O 1
ATOM 594 N N . THR A 1 76 ? 8.998 -3.850 -1.029 1.00 91.31 76 THR A N 1
ATOM 595 C CA . THR A 1 76 ? 10.434 -4.111 -1.074 1.00 91.31 76 THR A CA 1
ATOM 596 C C . THR A 1 76 ? 11.014 -3.728 -2.440 1.00 91.31 76 THR A C 1
ATOM 598 O O . THR A 1 76 ? 10.308 -3.754 -3.452 1.00 91.31 76 THR A O 1
ATOM 601 N N . PRO A 1 77 ? 12.325 -3.432 -2.524 1.00 92.81 77 PRO A N 1
ATOM 602 C CA . PRO A 1 77 ? 12.978 -3.206 -3.811 1.00 92.81 77 PRO A CA 1
ATOM 603 C C . PRO A 1 77 ? 12.787 -4.372 -4.789 1.00 92.81 77 PRO A C 1
ATOM 605 O O . PRO A 1 77 ? 12.605 -4.140 -5.978 1.00 92.81 77 PRO A O 1
ATOM 608 N N . ALA A 1 78 ? 12.771 -5.615 -4.297 1.00 93.19 78 ALA A N 1
ATOM 609 C CA . ALA A 1 78 ? 12.554 -6.797 -5.127 1.00 93.19 78 ALA A CA 1
ATOM 610 C C . ALA A 1 78 ? 11.153 -6.812 -5.759 1.00 93.19 78 ALA A C 1
ATOM 612 O O . ALA A 1 78 ? 11.032 -7.060 -6.954 1.00 93.19 78 ALA A O 1
ATOM 613 N N . GLU A 1 79 ? 10.108 -6.488 -4.993 1.00 94.25 79 GLU A N 1
ATOM 614 C CA . GLU A 1 79 ? 8.734 -6.387 -5.507 1.00 94.25 79 GLU A CA 1
ATOM 615 C C . GLU A 1 79 ? 8.593 -5.253 -6.525 1.00 94.25 79 GLU A C 1
ATOM 617 O O . GLU A 1 79 ? 7.947 -5.423 -7.557 1.00 94.25 79 GLU A O 1
ATOM 622 N N . ILE A 1 80 ? 9.241 -4.113 -6.273 1.00 95.00 80 ILE A N 1
ATOM 623 C CA . ILE A 1 80 ? 9.257 -2.977 -7.201 1.00 95.00 80 ILE A CA 1
ATOM 624 C C . ILE A 1 80 ? 9.933 -3.368 -8.517 1.00 95.00 80 ILE A C 1
ATOM 626 O O . 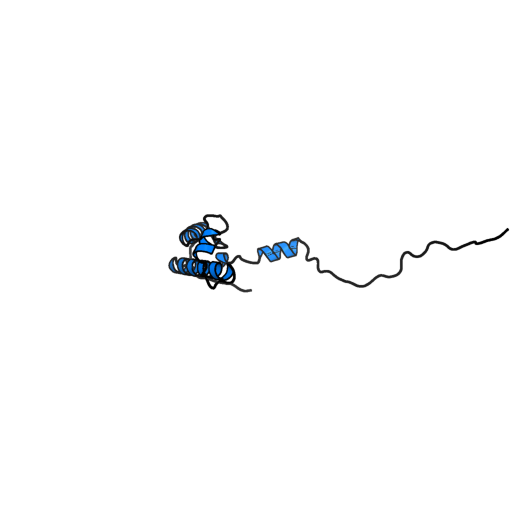ILE A 1 80 ? 9.373 -3.121 -9.582 1.00 95.00 80 ILE A O 1
ATOM 630 N N . GLN A 1 81 ? 11.105 -4.007 -8.465 1.00 95.69 81 GLN A N 1
ATOM 631 C CA . GLN A 1 81 ? 11.799 -4.447 -9.676 1.00 95.69 81 GLN A CA 1
ATOM 632 C C . GLN A 1 81 ? 11.035 -5.557 -10.408 1.00 95.69 81 GLN A C 1
ATOM 634 O O . GLN A 1 81 ? 10.988 -5.540 -11.631 1.00 95.69 81 GLN A O 1
ATOM 639 N N . ALA A 1 82 ? 10.384 -6.475 -9.689 1.00 94.62 82 ALA A N 1
ATOM 640 C CA . ALA A 1 82 ? 9.542 -7.509 -10.292 1.00 94.62 82 ALA A CA 1
ATOM 641 C C . ALA A 1 82 ? 8.297 -6.928 -10.976 1.00 94.62 82 ALA A C 1
ATOM 643 O O . ALA A 1 82 ? 7.843 -7.452 -11.990 1.00 94.62 82 ALA A O 1
ATOM 644 N N . ALA A 1 83 ? 7.746 -5.840 -10.437 1.00 95.00 83 ALA A N 1
ATOM 645 C CA . ALA A 1 83 ? 6.670 -5.117 -11.087 1.00 95.00 83 ALA A CA 1
ATOM 646 C C . ALA A 1 83 ? 7.178 -4.286 -12.274 1.00 95.00 83 ALA A C 1
ATOM 648 O O . ALA A 1 83 ? 6.405 -4.030 -13.186 1.00 95.00 83 ALA A O 1
ATOM 649 N N . LYS A 1 84 ? 8.428 -3.828 -12.301 1.00 96.38 84 LYS A N 1
ATOM 650 C CA . LYS A 1 84 ? 8.931 -2.887 -13.311 1.00 96.38 84 LYS A CA 1
ATOM 651 C C . LYS A 1 84 ? 8.851 -3.432 -14.745 1.00 96.38 84 LYS A C 1
ATOM 653 O O . LYS A 1 84 ? 9.286 -4.543 -15.028 1.00 96.38 84 LYS A O 1
ATOM 658 N N . CYS A 1 85 ? 8.309 -2.620 -15.649 1.00 95.25 85 CYS A N 1
ATOM 659 C CA . CYS A 1 85 ? 8.266 -2.898 -17.084 1.00 95.25 85 CYS A CA 1
ATOM 660 C C . CYS A 1 85 ? 9.552 -2.397 -17.759 1.00 95.25 85 CYS A C 1
ATOM 662 O O . CYS A 1 85 ? 10.221 -1.498 -17.247 1.00 95.25 85 CYS A O 1
ATOM 664 N N . THR A 1 86 ? 9.916 -2.965 -18.910 1.00 94.12 86 THR A N 1
ATOM 665 C CA . THR A 1 86 ? 11.169 -2.621 -19.610 1.00 94.12 86 THR A CA 1
ATOM 666 C C . THR A 1 86 ? 11.204 -1.155 -20.053 1.00 94.12 86 THR A C 1
ATOM 668 O O . THR A 1 86 ? 12.262 -0.535 -20.082 1.00 94.12 86 THR A O 1
ATOM 671 N N . GLU A 1 87 ? 10.039 -0.598 -20.359 1.00 95.12 87 GLU A N 1
ATOM 672 C CA . GLU A 1 87 ? 9.809 0.782 -20.768 1.00 95.12 87 GLU A CA 1
ATOM 673 C C . GLU A 1 87 ? 9.725 1.784 -19.605 1.00 95.12 87 GLU A C 1
ATOM 675 O O . GLU A 1 87 ? 9.690 2.992 -19.846 1.00 95.12 87 GLU A O 1
ATOM 680 N N . ASP A 1 88 ? 9.694 1.320 -18.350 1.00 93.62 88 ASP A N 1
ATOM 681 C CA . ASP A 1 88 ? 9.563 2.217 -17.205 1.00 93.62 88 ASP A CA 1
ATOM 682 C C . ASP A 1 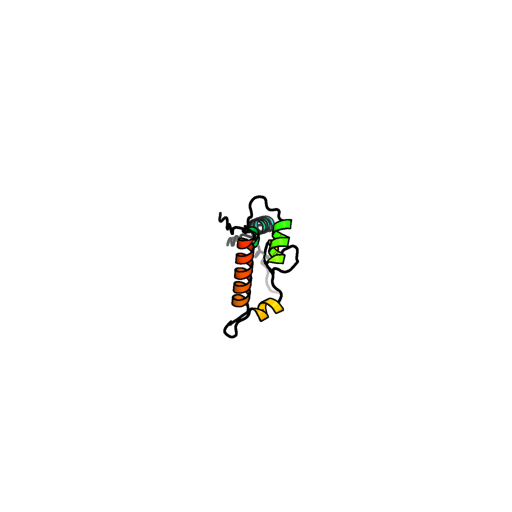88 ? 10.838 3.066 -17.035 1.00 93.62 88 ASP A C 1
ATOM 684 O O . ASP A 1 88 ? 11.913 2.524 -16.753 1.00 93.62 88 ASP A O 1
ATOM 688 N N . PRO A 1 89 ? 10.751 4.411 -17.098 1.00 90.56 89 PRO A N 1
ATOM 689 C CA . PRO A 1 89 ? 11.926 5.277 -16.978 1.00 90.56 89 PRO A CA 1
ATOM 690 C C . PRO A 1 89 ? 12.524 5.271 -15.563 1.00 90.56 89 PRO A C 1
ATOM 692 O O . PRO A 1 89 ? 13.661 5.688 -15.354 1.00 90.56 89 PRO A O 1
ATOM 695 N N . ASN A 1 90 ? 11.742 4.847 -14.570 1.00 93.06 90 ASN A N 1
ATOM 696 C CA . ASN A 1 90 ? 12.109 4.748 -13.164 1.00 93.06 90 ASN A CA 1
ATOM 697 C C . ASN A 1 90 ? 11.094 3.860 -12.422 1.00 93.06 90 ASN A C 1
ATOM 699 O O . ASN A 1 90 ? 10.134 3.356 -12.998 1.00 93.06 90 ASN A O 1
ATOM 703 N N . ASP A 1 91 ? 11.288 3.695 -11.120 1.00 95.25 91 ASP A N 1
ATOM 704 C CA . ASP A 1 91 ? 10.484 2.790 -10.297 1.00 95.25 91 ASP A CA 1
ATOM 705 C C . ASP A 1 91 ? 9.078 3.332 -9.959 1.00 95.25 91 ASP A C 1
ATOM 707 O O . ASP A 1 91 ? 8.257 2.615 -9.387 1.00 95.25 91 ASP A O 1
ATOM 711 N N . ILE A 1 92 ? 8.757 4.586 -10.308 1.00 92.56 92 ILE A N 1
ATOM 712 C CA . ILE A 1 92 ? 7.485 5.227 -9.931 1.00 92.56 92 ILE A CA 1
ATOM 713 C C . ILE A 1 92 ? 6.298 4.503 -10.571 1.00 92.56 92 ILE A C 1
ATOM 715 O O . ILE A 1 92 ? 5.291 4.272 -9.899 1.00 92.56 92 ILE A O 1
ATOM 719 N N . ALA A 1 93 ? 6.413 4.122 -11.845 1.00 93.81 93 ALA A N 1
ATOM 720 C CA . ALA A 1 93 ? 5.359 3.401 -12.556 1.00 93.81 93 ALA A CA 1
ATOM 721 C C . ALA A 1 93 ? 5.102 2.018 -11.933 1.00 93.81 93 ALA A C 1
ATOM 723 O O . ALA A 1 93 ? 3.951 1.649 -11.690 1.00 93.81 93 ALA A O 1
ATOM 724 N N . ALA A 1 94 ? 6.167 1.299 -11.574 1.00 95.62 94 ALA A N 1
ATOM 725 C CA . ALA A 1 94 ? 6.085 0.026 -10.864 1.00 95.62 94 ALA A CA 1
ATOM 726 C C . ALA A 1 94 ? 5.407 0.169 -9.492 1.00 95.62 94 ALA A C 1
ATOM 728 O O . ALA A 1 94 ? 4.457 -0.553 -9.188 1.00 95.62 94 ALA A O 1
ATOM 729 N N . ILE A 1 95 ? 5.821 1.161 -8.696 1.00 93.06 95 ILE A N 1
ATOM 730 C CA . ILE A 1 95 ? 5.203 1.474 -7.398 1.00 93.06 95 ILE A CA 1
ATOM 731 C C . ILE A 1 95 ? 3.719 1.813 -7.570 1.00 93.06 95 ILE A C 1
ATOM 733 O O . ILE A 1 95 ? 2.889 1.388 -6.767 1.00 93.06 95 ILE A O 1
ATOM 737 N N . HIS A 1 96 ? 3.362 2.578 -8.602 1.00 92.06 96 HIS A N 1
ATOM 738 C CA . HIS A 1 96 ? 1.972 2.923 -8.875 1.00 92.06 96 HIS A CA 1
ATOM 739 C C . HIS A 1 96 ? 1.126 1.678 -9.161 1.00 92.06 96 HIS A C 1
ATOM 741 O O . HIS A 1 96 ? 0.054 1.529 -8.578 1.00 92.06 96 HIS A O 1
ATOM 747 N N . ARG A 1 97 ? 1.626 0.755 -9.989 1.00 94.62 97 ARG A N 1
ATOM 748 C CA . ARG A 1 97 ? 0.936 -0.504 -10.310 1.00 94.62 97 ARG A CA 1
ATOM 749 C C . ARG A 1 97 ? 0.765 -1.393 -9.076 1.00 94.62 97 ARG A C 1
ATOM 751 O O . ARG A 1 97 ? -0.331 -1.896 -8.843 1.00 94.62 97 ARG A O 1
ATOM 758 N N . LEU A 1 98 ? 1.787 -1.490 -8.223 1.00 95.00 98 LEU A N 1
ATOM 759 C CA . LEU A 1 98 ? 1.686 -2.187 -6.935 1.00 95.00 98 LEU A CA 1
ATOM 760 C C . LEU A 1 98 ? 0.632 -1.554 -6.013 1.00 95.00 98 LEU A C 1
ATOM 762 O O . LEU A 1 98 ? -0.190 -2.258 -5.430 1.00 95.00 98 LEU A O 1
ATOM 766 N N . ARG A 1 99 ? 0.589 -0.218 -5.920 1.00 92.50 99 ARG A N 1
ATOM 767 C CA . ARG A 1 99 ? -0.436 0.496 -5.135 1.00 92.50 99 ARG A CA 1
ATOM 768 C C . ARG A 1 99 ? -1.845 0.298 -5.684 1.00 92.50 99 ARG A C 1
ATOM 770 O O . ARG A 1 99 ? -2.781 0.207 -4.893 1.00 92.50 99 ARG A O 1
ATOM 777 N N . GLN A 1 100 ? -2.005 0.247 -7.005 1.00 92.62 100 GLN A N 1
ATOM 778 C CA . GLN A 1 100 ? -3.294 -0.038 -7.635 1.00 92.62 100 GLN A CA 1
ATOM 779 C C . GLN A 1 100 ? -3.771 -1.449 -7.292 1.00 92.62 100 GLN A C 1
ATOM 781 O O . GLN A 1 100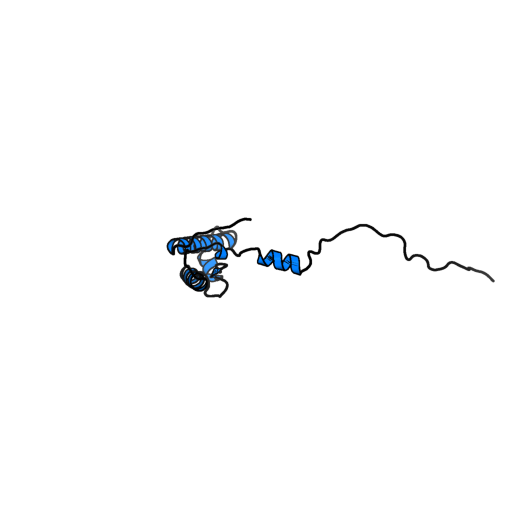 ? -4.880 -1.585 -6.780 1.00 92.62 100 GLN A O 1
ATOM 786 N N . ALA A 1 101 ? -2.916 -2.460 -7.466 1.00 95.00 101 ALA A N 1
ATOM 787 C CA . ALA A 1 101 ? -3.234 -3.846 -7.123 1.00 95.00 101 ALA A CA 1
ATOM 788 C C . ALA A 1 101 ? -3.576 -4.005 -5.630 1.00 95.00 101 ALA A C 1
ATOM 790 O O . ALA A 1 101 ? -4.584 -4.616 -5.272 1.00 95.00 101 ALA A O 1
ATOM 791 N N . TRP A 1 102 ? -2.787 -3.380 -4.750 1.00 94.81 102 TRP A N 1
ATOM 792 C CA . TRP A 1 102 ? -3.083 -3.329 -3.318 1.00 94.81 102 TRP A CA 1
ATOM 793 C C . TRP A 1 102 ? -4.448 -2.683 -3.047 1.00 94.81 102 TRP A C 1
ATOM 795 O O . TRP A 1 102 ? -5.255 -3.221 -2.291 1.00 94.81 102 TRP A O 1
ATOM 805 N N . GLY A 1 103 ? -4.748 -1.559 -3.702 1.00 93.19 103 GLY A N 1
ATOM 806 C CA . GLY A 1 103 ? -6.020 -0.859 -3.550 1.00 93.19 103 GLY A CA 1
ATOM 807 C C . GLY A 1 103 ? -7.216 -1.689 -4.021 1.00 93.19 103 GLY A C 1
ATOM 808 O O . GLY A 1 103 ? -8.247 -1.712 -3.356 1.00 93.19 103 GLY A O 1
ATOM 809 N N . GLU A 1 104 ? -7.096 -2.406 -5.135 1.00 95.81 104 GLU A N 1
ATOM 810 C CA . GLU A 1 104 ? -8.128 -3.331 -5.621 1.00 95.81 104 GLU A CA 1
ATOM 811 C C . GLU A 1 104 ? -8.377 -4.479 -4.638 1.00 95.81 104 GLU A C 1
ATOM 813 O O . GLU A 1 104 ? -9.529 -4.799 -4.339 1.00 95.81 104 GLU A O 1
ATOM 818 N N . CYS A 1 105 ? -7.313 -5.036 -4.058 1.00 96.12 105 CYS A N 1
ATOM 819 C CA . CYS A 1 105 ? -7.424 -6.036 -3.000 1.00 96.12 105 CYS A CA 1
ATOM 820 C C . CYS A 1 105 ? -8.098 -5.478 -1.735 1.00 96.12 105 CYS A C 1
ATOM 822 O O . CYS A 1 105 ? -8.955 -6.127 -1.136 1.00 96.12 105 CYS A O 1
ATOM 824 N N . MET A 1 106 ? -7.785 -4.245 -1.338 1.00 95.25 106 MET A N 1
ATOM 825 C CA . MET A 1 106 ? -8.464 -3.602 -0.211 1.00 95.25 106 MET A CA 1
ATOM 826 C C . MET A 1 106 ? -9.961 -3.407 -0.500 1.00 95.25 106 MET A C 1
ATOM 828 O O . MET A 1 106 ? -10.792 -3.699 0.364 1.00 95.25 106 MET A O 1
ATOM 832 N N . LYS A 1 107 ? -10.334 -3.007 -1.727 1.00 95.31 107 LYS A N 1
ATOM 833 C CA . LYS A 1 107 ? -11.747 -2.916 -2.145 1.00 95.31 107 LYS A CA 1
ATOM 834 C C . LYS A 1 107 ? -12.464 -4.258 -2.058 1.00 95.31 107 LYS A C 1
ATOM 836 O O . LYS A 1 107 ? -13.569 -4.309 -1.525 1.00 95.31 107 LYS A O 1
ATOM 841 N N . SER A 1 108 ? -11.844 -5.347 -2.518 1.00 97.00 108 SER A N 1
ATOM 842 C CA . SER A 1 108 ? -12.460 -6.684 -2.458 1.00 97.00 108 SER A CA 1
ATOM 843 C C . SER A 1 108 ? -12.681 -7.174 -1.021 1.00 97.00 108 SER A C 1
ATOM 845 O O . SER A 1 108 ? -13.595 -7.953 -0.760 1.00 97.00 108 SER A O 1
ATOM 847 N N . LYS A 1 109 ? -11.904 -6.655 -0.064 1.00 95.50 109 LYS A N 1
ATOM 848 C CA . LYS A 1 109 ? -12.081 -6.882 1.377 1.00 95.50 109 LYS A CA 1
ATOM 849 C C . LYS A 1 109 ? -13.124 -5.966 2.028 1.00 95.50 109 LYS A C 1
ATOM 851 O O . LYS A 1 109 ? -13.332 -6.069 3.241 1.00 95.50 109 LYS A O 1
ATOM 856 N N . GLY A 1 110 ? -13.779 -5.094 1.264 1.00 95.12 110 GLY A N 1
ATOM 857 C CA . GLY A 1 110 ? -14.822 -4.181 1.736 1.00 95.12 110 GLY A CA 1
ATOM 858 C C . GLY A 1 110 ? -14.306 -2.838 2.253 1.00 95.12 110 GLY A C 1
ATOM 859 O O . GLY A 1 110 ? -15.007 -2.186 3.022 1.00 95.12 110 GLY A O 1
ATOM 860 N N . TYR A 1 111 ? -13.085 -2.433 1.886 1.00 94.44 111 TYR A N 1
ATOM 861 C CA . TYR A 1 111 ? -12.598 -1.081 2.161 1.00 94.44 111 TYR A CA 1
ATOM 862 C C . TYR A 1 111 ? -12.973 -0.115 1.036 1.00 94.44 111 TYR A C 1
ATOM 864 O O . TYR A 1 111 ? -12.827 -0.412 -0.148 1.00 94.44 111 TYR A O 1
ATOM 872 N N . GLU A 1 112 ? -13.359 1.095 1.409 1.00 93.44 112 GLU A N 1
ATOM 873 C CA . GLU A 1 112 ? -13.603 2.208 0.503 1.00 93.44 112 GLU A CA 1
ATOM 874 C C . GLU A 1 112 ? -12.515 3.266 0.658 1.00 93.44 112 GLU A C 1
ATOM 876 O O . GLU A 1 112 ? -12.130 3.624 1.773 1.00 93.44 112 GLU A O 1
ATOM 881 N N . TYR A 1 113 ? -12.048 3.815 -0.463 1.00 88.94 113 TYR A N 1
ATOM 882 C CA . TYR A 1 113 ? -11.137 4.952 -0.441 1.00 88.94 113 TYR A CA 1
ATOM 883 C C . TYR A 1 113 ? -11.922 6.254 -0.273 1.00 88.94 113 TYR A C 1
ATOM 885 O O . TYR A 1 113 ? -12.567 6.733 -1.205 1.00 88.94 113 TYR A O 1
ATOM 893 N N . ARG A 1 114 ? -11.844 6.849 0.914 1.00 87.00 114 ARG A N 1
ATOM 894 C CA . ARG A 1 114 ? -12.458 8.126 1.270 1.00 87.00 114 ARG A CA 1
ATOM 895 C C . ARG A 1 114 ? -11.373 9.151 1.542 1.00 87.00 114 ARG A C 1
ATOM 897 O O . ARG A 1 114 ? -10.984 9.369 2.688 1.00 87.00 114 ARG A O 1
ATOM 904 N N . ARG A 1 115 ? -10.903 9.821 0.487 1.00 76.25 115 ARG A N 1
ATOM 905 C CA . ARG A 1 115 ? -10.114 11.046 0.643 1.00 76.25 115 ARG A CA 1
ATOM 906 C C . ARG A 1 115 ? -11.051 12.152 1.120 1.00 76.25 115 ARG A C 1
ATOM 908 O O . ARG A 1 115 ? -11.606 12.883 0.309 1.00 76.25 115 ARG A O 1
ATOM 915 N N . THR A 1 116 ? -11.270 12.244 2.427 1.00 57.00 116 THR A N 1
ATOM 916 C CA . THR A 1 116 ? -11.901 13.426 3.017 1.00 57.00 116 THR A CA 1
ATOM 917 C C . THR A 1 116 ? -10.932 14.586 2.814 1.00 57.00 116 THR A C 1
ATOM 919 O O . THR A 1 116 ? -9.964 14.715 3.564 1.00 57.00 116 THR A O 1
ATOM 922 N N . SER A 1 117 ? -11.126 15.359 1.746 1.00 39.56 117 SER A N 1
ATOM 923 C CA . SER A 1 117 ? -10.563 16.705 1.667 1.00 39.56 117 SER A CA 1
ATOM 924 C C . SER A 1 117 ? -11.241 17.558 2.747 1.00 39.56 117 SER A C 1
ATOM 926 O O . SER A 1 117 ? -12.434 17.342 2.987 1.00 39.56 117 SER A O 1
ATOM 928 N N . PRO A 1 118 ? -10.531 18.490 3.405 1.00 44.16 118 PRO A N 1
ATOM 929 C CA . PRO A 1 118 ? -11.167 19.697 3.921 1.00 44.16 118 PR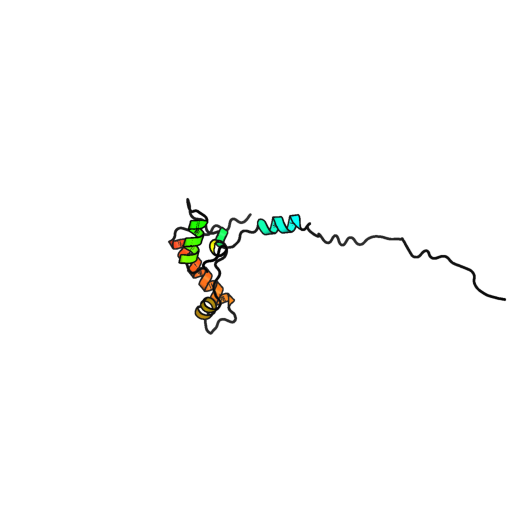O A CA 1
ATOM 930 C C . PRO A 1 118 ? -11.904 20.434 2.796 1.00 44.16 118 PRO A C 1
ATOM 932 O O . PRO A 1 118 ? -11.441 20.328 1.629 1.00 44.16 118 PRO A O 1
#

Foldseek 3Di:
DDDDDDDDDDPDDDDDDDPPPPPPVPVVNVVVVVVVDQAQLVQWDAVPDDLVNLLVLLVVLPADNDPCCSRPRDHDPVQLVVQDDPPDPDSVVSVVVSVVSSVVSSVVVRIDRHPPDD

Sequence (118 aa):
MKRLLWIVPYLGLLLTGCNTTILVASGKEFSDYQKSIKSYGEYWVKEGGTVEQKRRDSWACGAAPNITSADRPDFTPAEIQAAKCTEDPNDIAAIHRLRQAWGECMKSKGYEYRRTSP

Secondary structure (DSSP, 8-state):
-----------S--------------HHHHHHHHHHS--GGGGEE-TT--HHHHHHHHHHTT--SSTTTTTS----HHHHHHH--TT-SSHHHHHHHHHHHHHHHHHHTT-EE-----

Radius of gyration: 28.27 Å; chains: 1; bounding box: 72×79×39 Å